Protein AF-Q5I2Q9-F1 (afdb_monomer)

Organism: NCBI:txid168471

InterPro domains:
  IPR006118 R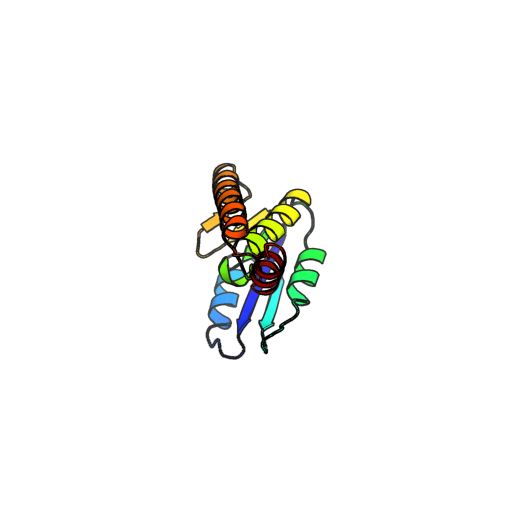ecombinase, conserved site [PS00397] (7-15)
  IPR006118 Recombinase, conserved site [PS00398] (57-69)
  IPR006119 Resolvase, N-terminal catalytic domain [PF00239] (5-121)
  IPR006119 Resolvase, N-terminal catalytic domain [PS51736] (3-136)
  IPR006119 Resolvase, N-terminal catalytic domain [SM00857] (4-122)
  IPR036162 Resolvase-like, N-terminal catalytic domain superfamily [G3DSA:3.40.50.1390] (4-122)
  IPR036162 Resolvase-like, N-terminal catalytic domain superfamily [SSF53041] (4-121)
  IPR050639 Site-specific recombinase resolvase [PTHR30461] (5-121)

Sequence (136 aa):
MNQRIGYARVSTDDQHLDLQRDALQQAGCGVIYEEAASGKNAARPELEQCRKALRAGDTLVVWRLDRLGRSLPDLVQIVAELEQRGVHFESLTEKIETGNAAGKLQFHVFAALAEFERGLIPPPLAIIRCWASRTT

Solvent-accessible surface area (backbone atoms only — not comparable to full-atom values): 7691 Å² total; per-residue (Å²): 133,73,48,36,36,23,48,48,59,41,50,85,82,54,91,56,57,65,61,52,52,52,53,37,48,74,71,55,28,82,45,74,40,72,37,76,40,63,70,99,75,52,78,61,69,45,60,54,49,50,60,67,70,59,48,66,62,18,32,45,34,27,58,45,69,77,58,76,20,95,44,63,51,52,35,42,51,55,51,51,55,32,47,77,52,46,26,33,44,35,28,66,70,80,66,44,38,52,79,43,75,66,29,41,50,55,46,53,52,50,41,54,49,24,54,53,56,62,70,65,57,73,75,59,69,69,58,59,54,57,55,68,70,72,78,121

Foldseek 3Di:
DAAEEEEEEDEPPDPCPVVQVVLSVVVVHPHYFYHYDDDDDRDDPSVVVSVVVDAARYEYEYQDLVRQAVALQRSLVVCVVCVVRNYWYAYNPVRQTPPDPVSVVVSVVSNVVRVVVVVPPPDPVVVVVVVVVPPD

Mean predicted aligned error: 9.56 Å

Nearest PDB structures (foldseek):
  1gdt-assembly1_B  TM=8.358E-01  e=1.399E-11  Escherichia coli
  3uj3-assembly1_X  TM=8.222E-01  e=1.813E-11  Muvirus mu
  2rsl-assembly1_C-2  TM=8.626E-01  e=3.809E-10  Escherichia coli
  1zr4-assembly1_A  TM=7.740E-01  e=1.993E-10  Escherichia coli
  2gm5-assembly1_C  TM=7.858E-01  e=4.766E-09  Escherichia coli

Structure (mmCIF, N/CA/C/O backbone):
data_AF-Q5I2Q9-F1
#
_entry.id   AF-Q5I2Q9-F1
#
loop_
_atom_site.group_PDB
_atom_site.id
_atom_site.type_symbol
_atom_site.label_atom_id
_atom_site.label_alt_id
_atom_site.label_comp_id
_atom_site.label_asym_id
_atom_site.label_entity_id
_atom_site.label_seq_id
_atom_site.pdbx_PDB_ins_code
_atom_site.Cartn_x
_atom_site.Cartn_y
_atom_site.Cartn_z
_atom_site.occupancy
_atom_site.B_iso_or_equiv
_atom_site.auth_seq_id
_atom_site.auth_comp_id
_atom_site.auth_asym_id
_atom_site.auth_atom_id
_atom_site.pdbx_PDB_model_num
ATOM 1 N N . MET A 1 1 ? -18.501 5.068 9.381 1.00 55.53 1 MET A N 1
ATOM 2 C CA . MET A 1 1 ? -17.729 3.925 9.905 1.00 55.53 1 MET A CA 1
ATOM 3 C C . MET A 1 1 ? -16.572 3.728 8.957 1.00 55.53 1 MET A C 1
ATOM 5 O O . MET A 1 1 ? -16.822 3.359 7.820 1.00 55.53 1 MET A O 1
ATOM 9 N N . ASN A 1 2 ? -15.360 4.067 9.383 1.00 78.62 2 ASN A N 1
ATOM 10 C CA . ASN A 1 2 ? -14.158 3.906 8.572 1.00 78.62 2 ASN A CA 1
ATOM 11 C C . ASN A 1 2 ? -13.852 2.410 8.484 1.00 78.62 2 ASN A C 1
ATOM 13 O O . ASN A 1 2 ? -13.862 1.723 9.510 1.00 78.62 2 ASN A O 1
ATOM 17 N N . GLN A 1 3 ? -13.666 1.888 7.278 1.00 87.38 3 GLN A N 1
ATOM 18 C CA . GLN A 1 3 ? -13.355 0.482 7.057 1.00 87.38 3 GLN A CA 1
ATOM 19 C C . GLN A 1 3 ? -11.884 0.319 6.683 1.00 87.38 3 GLN A C 1
ATOM 21 O O . GLN A 1 3 ? -11.319 1.113 5.931 1.00 87.38 3 GLN A O 1
ATOM 26 N N . ARG A 1 4 ? -11.265 -0.734 7.220 1.00 91.69 4 ARG A N 1
ATOM 27 C CA . ARG A 1 4 ? -9.942 -1.195 6.803 1.00 91.69 4 ARG A CA 1
ATOM 28 C C . ARG A 1 4 ? -10.126 -2.306 5.782 1.00 91.69 4 ARG A C 1
ATOM 30 O O . ARG A 1 4 ? -10.753 -3.324 6.086 1.00 91.69 4 ARG A O 1
ATOM 37 N N . ILE A 1 5 ? -9.604 -2.092 4.582 1.00 92.62 5 ILE A N 1
ATOM 38 C CA . ILE A 1 5 ? -9.632 -3.072 3.500 1.00 92.62 5 ILE A CA 1
ATOM 39 C C . ILE A 1 5 ? -8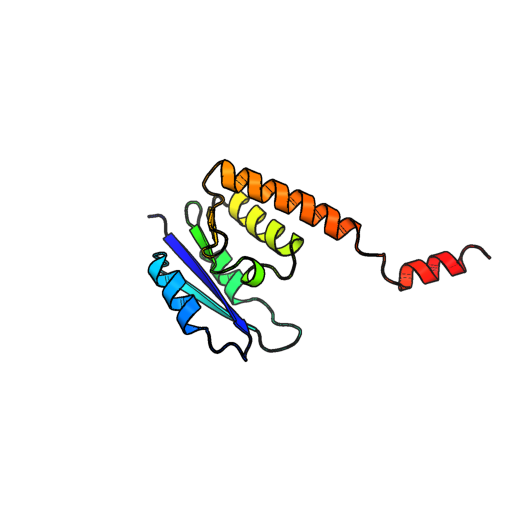.203 -3.538 3.257 1.00 92.62 5 ILE A C 1
ATOM 41 O O . ILE A 1 5 ? -7.317 -2.725 3.012 1.00 92.62 5 ILE A O 1
ATOM 45 N N . GLY A 1 6 ? -7.985 -4.845 3.336 1.00 91.94 6 GLY A N 1
ATOM 46 C CA . GLY A 1 6 ? -6.706 -5.480 3.065 1.00 91.94 6 GLY A CA 1
ATOM 47 C C . GLY A 1 6 ? -6.553 -5.814 1.585 1.00 91.94 6 GLY A C 1
ATOM 48 O O . GLY A 1 6 ? -7.511 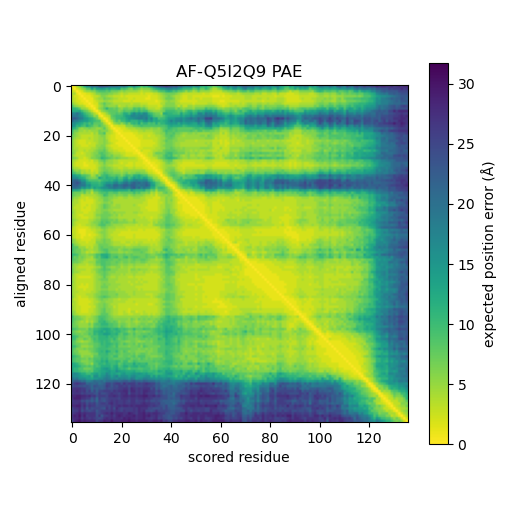-6.236 0.938 1.00 91.94 6 GLY A O 1
ATOM 49 N N . TYR A 1 7 ? -5.342 -5.680 1.056 1.00 90.81 7 TYR A N 1
ATOM 50 C CA . TYR A 1 7 ? -4.976 -6.235 -0.245 1.00 90.81 7 TYR A CA 1
ATOM 51 C C . TYR A 1 7 ? -3.730 -7.112 -0.111 1.00 90.81 7 TYR A C 1
ATOM 53 O O . TYR A 1 7 ? -2.677 -6.662 0.353 1.00 90.81 7 TYR A O 1
ATOM 61 N N . ALA A 1 8 ? -3.861 -8.367 -0.532 1.00 87.00 8 ALA A N 1
ATOM 62 C CA . ALA A 1 8 ? -2.797 -9.357 -0.567 1.00 87.00 8 ALA A CA 1
ATOM 63 C C . ALA A 1 8 ? -2.556 -9.810 -2.007 1.00 87.00 8 ALA A C 1
ATOM 65 O O . ALA A 1 8 ? -3.485 -9.970 -2.797 1.00 87.00 8 ALA A O 1
ATOM 66 N N . ARG A 1 9 ? -1.290 -10.049 -2.352 1.00 82.88 9 ARG A N 1
ATOM 67 C CA . ARG A 1 9 ? -0.910 -10.560 -3.669 1.00 82.88 9 ARG A CA 1
ATOM 68 C C . ARG A 1 9 ? 0.044 -11.725 -3.516 1.00 82.88 9 ARG A C 1
ATOM 70 O O . ARG A 1 9 ? 1.138 -11.566 -2.971 1.00 82.88 9 ARG A O 1
ATOM 77 N N . VAL A 1 10 ? -0.331 -12.856 -4.096 1.00 75.75 10 VAL A N 1
ATOM 78 C CA . VAL A 1 10 ? 0.460 -14.083 -4.079 1.00 75.75 10 VAL A CA 1
ATOM 79 C C . VAL A 1 10 ? 0.910 -14.475 -5.474 1.00 75.75 10 VAL A C 1
ATOM 81 O O . VAL A 1 10 ? 0.194 -14.316 -6.462 1.00 75.75 10 VAL A O 1
ATOM 84 N N . SER A 1 11 ? 2.135 -14.972 -5.555 1.00 63.84 11 SER A N 1
ATOM 85 C CA . SER A 1 11 ? 2.621 -15.700 -6.723 1.00 63.84 11 SER A CA 1
ATOM 86 C C . SER A 1 11 ? 2.135 -17.146 -6.603 1.00 63.84 11 SER A C 1
ATOM 88 O O . SER A 1 11 ? 1.990 -17.637 -5.489 1.00 63.84 11 SER A O 1
ATOM 90 N N . THR A 1 12 ? 1.910 -17.851 -7.713 1.00 60.16 12 THR A N 1
ATOM 91 C CA . THR A 1 12 ? 1.410 -19.248 -7.709 1.00 60.16 12 THR A CA 1
ATOM 92 C C . THR A 1 12 ? 2.279 -20.235 -6.897 1.00 60.16 12 THR A C 1
ATOM 94 O O . THR A 1 12 ? 1.803 -21.304 -6.540 1.00 60.16 12 THR A O 1
ATOM 97 N N . ASP A 1 13 ? 3.517 -19.855 -6.564 1.00 56.53 13 ASP A N 1
ATOM 98 C CA . ASP A 1 13 ? 4.494 -20.623 -5.772 1.00 56.53 13 ASP A CA 1
ATOM 99 C C . ASP A 1 13 ? 4.607 -20.193 -4.291 1.00 56.53 13 ASP A C 1
ATOM 101 O O . ASP A 1 13 ? 5.401 -20.747 -3.534 1.00 56.53 13 ASP A O 1
ATOM 105 N N . ASP A 1 14 ? 3.867 -19.171 -3.851 1.00 56.03 14 ASP A N 1
ATOM 106 C CA . ASP A 1 14 ? 4.071 -18.569 -2.528 1.00 56.03 14 ASP A CA 1
ATOM 107 C C . ASP A 1 14 ? 3.286 -19.345 -1.447 1.00 56.03 14 ASP A C 1
ATOM 109 O O . ASP A 1 14 ? 2.091 -19.133 -1.244 1.00 56.03 14 ASP A O 1
ATOM 113 N N . GLN A 1 15 ? 3.973 -20.240 -0.724 1.00 55.84 15 GLN A N 1
ATOM 114 C CA . GLN A 1 15 ? 3.450 -21.020 0.418 1.00 55.84 15 GLN A CA 1
ATOM 115 C C . GLN A 1 15 ? 3.101 -20.168 1.661 1.00 55.84 15 GLN A C 1
ATOM 117 O O . GLN A 1 15 ? 2.756 -20.705 2.709 1.00 55.84 15 GLN A O 1
ATOM 122 N N . HIS A 1 16 ? 3.193 -18.838 1.578 1.00 64.56 16 HIS A N 1
ATOM 123 C CA . HIS A 1 16 ? 3.030 -17.920 2.711 1.00 64.56 16 HIS A CA 1
ATOM 124 C C . HIS A 1 16 ? 1.731 -17.105 2.674 1.00 64.56 16 HIS A C 1
ATOM 126 O O . HIS A 1 16 ? 1.659 -16.039 3.287 1.00 64.56 16 HIS A O 1
ATOM 132 N N . LEU A 1 17 ? 0.712 -17.575 1.951 1.00 67.56 17 LEU A N 1
ATOM 133 C CA . LEU A 1 17 ? -0.581 -16.894 1.823 1.00 67.56 17 LEU A CA 1
ATOM 134 C C . LEU A 1 17 ? -1.259 -16.710 3.190 1.00 67.56 17 LEU A C 1
ATOM 136 O O . LEU A 1 17 ? -1.720 -15.614 3.509 1.00 67.56 17 LEU A O 1
ATOM 140 N N . ASP A 1 18 ? -1.204 -17.745 4.026 1.00 74.12 18 ASP A N 1
ATOM 141 C CA . ASP A 1 18 ? -1.804 -17.751 5.362 1.00 74.12 18 ASP A CA 1
ATOM 142 C C . ASP A 1 18 ? -1.201 -16.670 6.269 1.00 74.12 18 ASP A C 1
ATOM 144 O O . ASP A 1 18 ? -1.928 -15.936 6.931 1.00 74.12 18 ASP A O 1
ATOM 148 N N . LEU A 1 19 ? 0.119 -16.456 6.200 1.00 79.19 19 LEU A N 1
ATOM 149 C CA . LEU A 1 19 ? 0.788 -15.406 6.974 1.00 79.19 19 LEU A CA 1
ATOM 150 C C . LEU A 1 19 ? 0.377 -13.993 6.527 1.00 79.19 19 LEU A C 1
ATOM 152 O O . LEU A 1 19 ? 0.308 -13.095 7.368 1.00 79.19 19 LEU A O 1
ATOM 156 N N . GLN A 1 20 ? 0.075 -13.780 5.232 1.00 78.69 20 GLN A N 1
ATOM 157 C CA . GLN A 1 20 ? -0.432 -12.473 4.771 1.00 78.69 20 GLN A CA 1
ATOM 158 C C . GLN A 1 20 ? -1.809 -12.218 5.361 1.00 78.69 20 GLN A C 1
ATOM 160 O O . GLN A 1 20 ? -2.092 -11.126 5.856 1.00 78.69 20 GLN A O 1
ATOM 165 N N . ARG A 1 21 ? -2.673 -13.232 5.255 1.00 82.25 21 ARG A N 1
ATOM 166 C CA . ARG A 1 21 ? -4.061 -13.158 5.692 1.00 82.25 21 ARG A CA 1
ATOM 167 C C . ARG A 1 21 ? -4.129 -12.902 7.181 1.00 82.25 21 ARG A C 1
ATOM 169 O O . ARG A 1 21 ? -4.824 -11.975 7.583 1.00 82.25 21 ARG A O 1
ATOM 176 N N . ASP A 1 22 ? -3.361 -13.649 7.964 1.00 85.00 22 ASP A N 1
ATOM 177 C CA . ASP A 1 22 ? -3.310 -13.495 9.412 1.00 85.00 22 ASP A CA 1
ATOM 178 C C . ASP A 1 22 ? -2.834 -12.095 9.801 1.00 85.00 22 ASP A C 1
ATOM 180 O O . ASP A 1 22 ? -3.470 -11.440 10.626 1.00 85.00 22 ASP A O 1
ATOM 184 N N . ALA A 1 23 ? -1.782 -11.574 9.159 1.00 85.88 23 ALA A N 1
ATOM 185 C CA . ALA A 1 23 ? -1.301 -10.218 9.420 1.00 85.88 23 ALA A CA 1
ATOM 186 C C . ALA A 1 23 ? -2.355 -9.145 9.080 1.00 85.88 23 ALA A C 1
ATOM 188 O O . ALA A 1 23 ? -2.564 -8.207 9.851 1.00 85.88 23 ALA A O 1
ATOM 189 N N . LEU A 1 24 ? -3.058 -9.284 7.951 1.00 86.50 24 LEU A N 1
ATOM 190 C CA . LEU A 1 24 ? -4.111 -8.349 7.535 1.00 86.50 24 LEU A CA 1
ATOM 191 C C . LEU A 1 24 ? -5.357 -8.441 8.429 1.00 86.50 24 LEU A C 1
ATOM 193 O O . LEU A 1 24 ? -5.959 -7.415 8.755 1.00 86.50 24 LEU A O 1
ATOM 197 N N . GLN A 1 25 ? -5.726 -9.644 8.870 1.00 86.75 25 GLN A N 1
ATOM 198 C CA . GLN A 1 25 ? -6.808 -9.849 9.833 1.00 86.75 25 GLN A CA 1
ATOM 199 C C . GLN A 1 25 ? -6.456 -9.251 11.198 1.00 86.75 25 GLN A C 1
ATOM 201 O O . GLN A 1 25 ? -7.276 -8.546 11.784 1.00 86.75 25 GLN A O 1
ATOM 206 N N . GLN A 1 26 ? -5.225 -9.450 11.678 1.00 87.56 26 GLN A N 1
ATOM 207 C CA . GLN A 1 26 ? -4.726 -8.843 12.917 1.00 87.56 26 GLN A CA 1
ATOM 208 C C . GLN A 1 26 ? -4.678 -7.313 12.843 1.00 87.56 26 GLN A C 1
ATOM 210 O O . GLN A 1 26 ? -4.924 -6.641 13.843 1.00 87.56 26 GLN A O 1
ATOM 215 N N . ALA A 1 27 ? -4.437 -6.748 11.657 1.00 85.19 27 ALA A N 1
ATOM 216 C CA . ALA A 1 27 ? -4.533 -5.309 11.417 1.00 85.19 27 ALA A CA 1
ATOM 217 C C . ALA A 1 27 ? -5.981 -4.773 11.456 1.00 85.19 27 ALA A C 1
ATOM 219 O O . ALA A 1 27 ? -6.203 -3.561 11.377 1.00 85.19 27 ALA A O 1
ATOM 220 N N . GLY A 1 28 ? -6.981 -5.647 11.595 1.00 87.44 28 GLY A N 1
ATOM 221 C CA . GLY A 1 28 ? -8.393 -5.282 11.668 1.00 87.44 28 GLY A CA 1
ATOM 222 C C . GLY A 1 28 ? -9.036 -5.050 10.302 1.00 87.44 28 GLY A C 1
ATOM 223 O O . GLY A 1 28 ? -10.009 -4.300 10.213 1.00 87.44 28 GLY A O 1
ATOM 224 N N . CYS A 1 29 ? -8.502 -5.653 9.233 1.00 88.56 29 CYS A N 1
ATOM 225 C CA . CYS A 1 29 ? -9.126 -5.589 7.913 1.00 88.56 29 CYS A CA 1
ATOM 226 C C . CYS A 1 29 ? -10.406 -6.430 7.893 1.00 88.56 29 CYS A C 1
ATOM 228 O O . CYS A 1 29 ? -10.354 -7.649 8.044 1.00 88.56 29 CYS A O 1
ATOM 230 N N . GLY A 1 30 ? -11.556 -5.785 7.684 1.00 83.44 30 GLY A N 1
ATOM 231 C CA . GLY A 1 30 ? -12.849 -6.476 7.609 1.00 83.44 30 GLY A CA 1
ATOM 232 C C . GLY A 1 30 ? -13.063 -7.199 6.277 1.00 83.44 30 GLY A C 1
ATOM 233 O O . GLY A 1 30 ? -13.731 -8.227 6.225 1.00 83.44 30 GLY A O 1
ATOM 234 N N . VAL A 1 31 ? -12.468 -6.673 5.204 1.00 88.81 31 VAL A N 1
ATOM 235 C CA . VAL A 1 31 ? -12.492 -7.258 3.858 1.00 88.81 31 VAL A CA 1
ATOM 236 C C . VAL A 1 31 ? -11.058 -7.365 3.364 1.00 88.81 31 VAL A C 1
ATOM 238 O O . VAL A 1 31 ? -10.304 -6.402 3.483 1.00 88.81 31 VAL A O 1
ATOM 241 N N . ILE A 1 32 ? -10.680 -8.518 2.814 1.00 89.69 32 ILE A N 1
ATOM 242 C CA . ILE A 1 32 ? -9.348 -8.763 2.252 1.00 89.69 32 ILE A CA 1
ATOM 243 C C . ILE A 1 32 ? -9.524 -9.217 0.803 1.00 89.69 32 ILE A C 1
ATOM 245 O O . ILE A 1 32 ? -10.213 -10.201 0.550 1.00 89.69 32 ILE A O 1
ATOM 249 N N . TYR A 1 33 ? -8.913 -8.486 -0.127 1.00 89.19 33 TYR A N 1
ATOM 250 C CA . TYR A 1 33 ? -8.847 -8.837 -1.544 1.00 89.19 33 TYR A CA 1
ATOM 251 C C . TYR A 1 33 ? -7.540 -9.567 -1.828 1.00 89.19 33 TYR A C 1
ATOM 253 O O . TYR A 1 33 ? -6.472 -9.108 -1.417 1.00 89.19 33 TYR A O 1
ATOM 261 N N . GLU A 1 34 ? -7.621 -10.687 -2.538 1.00 85.69 34 GLU A N 1
ATOM 262 C CA . GLU A 1 34 ? -6.484 -11.571 -2.780 1.00 85.69 34 GLU A CA 1
ATOM 263 C C . GLU A 1 34 ? -6.259 -11.770 -4.269 1.00 85.69 34 GLU A C 1
ATOM 265 O O . GLU A 1 34 ? -7.096 -12.322 -4.974 1.00 85.69 34 GLU A O 1
ATOM 270 N N . GLU A 1 35 ? -5.096 -11.345 -4.743 1.00 83.12 35 GLU A N 1
ATOM 271 C CA . GLU A 1 35 ? -4.731 -11.432 -6.150 1.00 83.12 35 GLU A CA 1
ATOM 272 C C . GLU A 1 35 ? -3.720 -12.566 -6.369 1.00 83.12 35 GLU A C 1
ATOM 274 O O . GLU A 1 35 ? -2.589 -12.512 -5.869 1.00 83.12 35 GLU A O 1
ATOM 279 N N . ALA A 1 36 ? -4.094 -13.569 -7.166 1.00 77.62 36 ALA A N 1
ATOM 280 C CA . ALA A 1 36 ? -3.194 -14.639 -7.588 1.00 77.62 36 ALA A CA 1
ATOM 281 C C . ALA A 1 36 ? -2.508 -14.283 -8.918 1.00 77.62 36 ALA A C 1
ATOM 283 O O . ALA A 1 36 ? -3.106 -14.322 -9.993 1.00 77.62 36 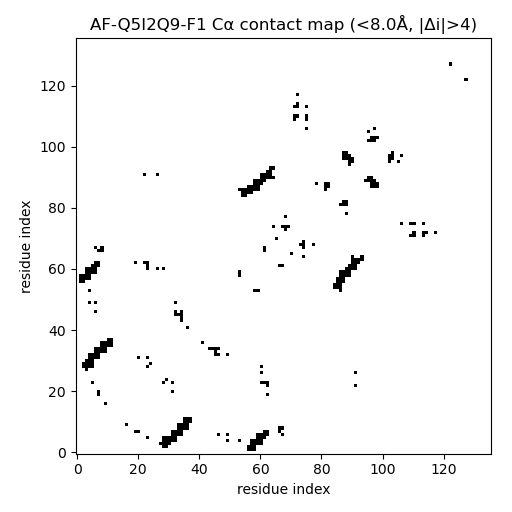ALA A O 1
ATOM 284 N N . ALA A 1 37 ? -1.216 -13.959 -8.869 1.00 69.00 37 ALA A N 1
ATOM 285 C CA . ALA A 1 37 ? -0.418 -13.700 -10.059 1.00 69.00 37 ALA A CA 1
ATOM 286 C C . ALA A 1 37 ? 0.036 -15.024 -10.697 1.00 69.00 37 ALA A C 1
ATOM 288 O O . ALA A 1 37 ? 1.045 -15.599 -10.288 1.00 69.00 37 ALA A O 1
ATOM 289 N N . SER A 1 38 ? -0.690 -15.484 -11.720 1.00 58.47 38 SER A N 1
ATOM 290 C CA . SER A 1 38 ? -0.250 -16.569 -12.603 1.00 58.47 38 SER A CA 1
ATOM 291 C C . SER A 1 38 ? 0.248 -15.995 -13.938 1.00 58.47 38 SER A C 1
ATOM 293 O O . SER A 1 38 ? -0.495 -15.332 -14.661 1.00 58.47 38 SER A O 1
ATOM 295 N N . GLY A 1 39 ? 1.524 -16.222 -14.266 1.00 55.91 39 GLY A N 1
ATOM 296 C CA . GLY A 1 39 ? 2.120 -15.863 -15.562 1.00 55.91 39 GLY A CA 1
ATOM 297 C C . GLY A 1 39 ? 2.692 -14.438 -15.706 1.00 55.91 39 GLY A C 1
ATOM 298 O O . GLY A 1 39 ? 2.563 -13.575 -14.839 1.00 55.91 39 GLY A O 1
ATOM 299 N N . LYS A 1 40 ? 3.365 -14.196 -16.847 1.00 51.88 40 LYS A N 1
ATOM 300 C CA . LYS A 1 40 ? 4.148 -12.973 -17.159 1.00 51.88 40 LYS A CA 1
ATOM 301 C C . LYS A 1 40 ? 3.322 -11.689 -17.346 1.00 51.88 40 LYS A C 1
ATOM 303 O O . LYS A 1 40 ? 3.898 -10.608 -17.334 1.00 51.88 40 LYS A O 1
ATOM 308 N N . ASN A 1 41 ? 2.004 -11.792 -17.503 1.00 56.84 41 ASN A N 1
ATOM 309 C CA . ASN A 1 41 ? 1.091 -10.657 -17.656 1.00 56.84 41 ASN A CA 1
ATOM 310 C C . ASN A 1 41 ? -0.164 -10.889 -16.807 1.00 56.84 41 ASN A C 1
ATOM 312 O O . ASN A 1 41 ? -1.259 -11.097 -17.319 1.00 56.84 41 ASN A O 1
ATOM 316 N N . ALA A 1 42 ? -0.002 -10.884 -15.486 1.00 59.62 42 ALA A N 1
ATOM 317 C CA . ALA A 1 42 ? -1.144 -10.918 -14.585 1.00 59.62 42 ALA A CA 1
ATOM 318 C C . ALA A 1 42 ? -1.834 -9.546 -14.621 1.00 59.62 42 ALA A C 1
ATOM 320 O O . ALA A 1 42 ? -1.274 -8.551 -14.151 1.00 59.62 42 ALA A O 1
ATOM 321 N N . ALA A 1 43 ? -3.017 -9.462 -15.228 1.00 68.00 43 ALA A N 1
ATOM 322 C CA . ALA A 1 43 ? -3.939 -8.356 -14.977 1.00 68.00 43 ALA A CA 1
ATOM 323 C C . ALA A 1 43 ? -4.221 -8.259 -13.461 1.00 68.00 43 ALA A C 1
ATOM 325 O O . ALA A 1 43 ? -4.016 -9.238 -12.748 1.00 68.00 43 ALA A O 1
ATOM 326 N N . ARG A 1 44 ? -4.643 -7.087 -12.967 1.00 77.00 44 ARG A N 1
ATOM 327 C CA . ARG A 1 44 ? -4.952 -6.866 -11.540 1.00 77.00 44 ARG A CA 1
ATOM 328 C C . ARG A 1 44 ? -6.441 -6.571 -11.291 1.00 77.00 44 ARG A C 1
ATOM 330 O O . ARG A 1 44 ? -6.774 -5.459 -10.874 1.00 77.00 44 ARG A O 1
ATOM 337 N N . PRO A 1 45 ? -7.364 -7.478 -11.657 1.00 83.06 45 PRO A N 1
ATOM 338 C CA . PRO A 1 45 ? -8.791 -7.244 -11.463 1.00 83.06 45 PRO A CA 1
ATOM 339 C C . PRO A 1 45 ? -9.162 -7.041 -9.988 1.00 83.06 45 PRO A C 1
ATOM 341 O O . PRO A 1 45 ? -10.014 -6.196 -9.708 1.00 83.06 45 PRO A O 1
ATOM 344 N N . GLU A 1 46 ? -8.510 -7.740 -9.055 1.00 86.50 46 GLU A N 1
ATOM 345 C CA . GLU A 1 46 ? -8.837 -7.660 -7.626 1.00 86.50 46 GLU A CA 1
ATOM 346 C C . GLU A 1 46 ? -8.379 -6.334 -7.018 1.00 86.50 46 GLU A C 1
ATOM 348 O O . GLU A 1 46 ? -9.118 -5.717 -6.249 1.00 86.50 46 GLU A O 1
ATOM 353 N N . LEU A 1 47 ? -7.209 -5.818 -7.421 1.00 86.25 47 LEU A N 1
ATOM 354 C CA . LEU A 1 47 ? -6.789 -4.474 -7.007 1.00 86.25 47 LEU A CA 1
ATOM 355 C C . LEU A 1 47 ? -7.780 -3.404 -7.484 1.00 86.25 47 LEU A C 1
ATOM 357 O O . LEU A 1 47 ? -8.118 -2.493 -6.731 1.00 86.25 47 LEU A O 1
ATOM 361 N N . GLU A 1 48 ? -8.274 -3.509 -8.718 1.00 87.19 48 GLU A N 1
ATOM 362 C CA . GLU A 1 48 ? -9.260 -2.564 -9.252 1.00 87.19 48 GLU A CA 1
ATOM 363 C C . GLU A 1 48 ? -10.602 -2.648 -8.515 1.00 87.19 48 GLU A C 1
ATOM 365 O O . GLU A 1 48 ? -11.230 -1.622 -8.244 1.00 87.19 48 GLU A O 1
ATOM 370 N N . GLN A 1 49 ? -11.046 -3.852 -8.152 1.00 87.62 49 GLN A N 1
ATOM 371 C CA . GLN A 1 49 ? -12.249 -4.040 -7.339 1.00 87.62 49 GLN A CA 1
ATOM 372 C C . GLN A 1 49 ? -12.06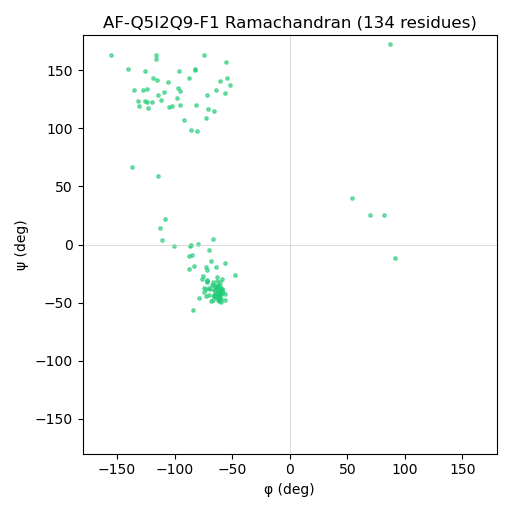7 -3.480 -5.925 1.00 87.62 49 GLN A C 1
ATOM 374 O O . GLN A 1 49 ? -12.926 -2.730 -5.459 1.00 87.62 49 GLN A O 1
ATOM 379 N N . CYS A 1 50 ? -10.923 -3.742 -5.291 1.00 89.44 50 CYS A N 1
ATOM 380 C CA . CYS A 1 50 ? -10.549 -3.164 -4.004 1.00 89.44 50 CYS A CA 1
ATOM 381 C C . CYS A 1 50 ? -10.586 -1.629 -4.063 1.00 89.44 50 CYS A C 1
ATOM 383 O O . CYS A 1 50 ? -11.257 -0.975 -3.261 1.00 89.44 50 CYS A O 1
ATOM 385 N N . ARG A 1 51 ? -9.975 -1.041 -5.100 1.00 87.56 51 ARG A N 1
ATOM 386 C CA . ARG A 1 51 ? -10.013 0.404 -5.351 1.00 87.56 51 ARG A CA 1
ATOM 387 C C . ARG A 1 51 ? -11.437 0.920 -5.521 1.00 87.56 51 ARG A C 1
ATOM 389 O O . ARG A 1 51 ? -11.719 2.011 -5.036 1.00 87.56 51 ARG A O 1
ATOM 396 N N . LYS A 1 52 ? -12.341 0.191 -6.175 1.00 88.25 52 LYS A N 1
ATOM 397 C CA . LYS A 1 52 ? -13.753 0.597 -6.319 1.00 88.25 52 LYS A CA 1
ATOM 398 C C . LYS A 1 52 ? -14.548 0.486 -5.019 1.00 88.25 52 LYS A C 1
ATOM 400 O O . LYS A 1 52 ? -15.463 1.278 -4.816 1.00 88.25 52 LYS A O 1
ATOM 405 N N . ALA A 1 53 ? -14.209 -0.468 -4.157 1.00 88.94 53 ALA A N 1
ATOM 406 C CA . ALA A 1 53 ? -14.877 -0.662 -2.875 1.00 88.94 53 ALA A CA 1
ATOM 407 C C . ALA A 1 53 ? -14.532 0.436 -1.853 1.00 88.94 53 ALA A C 1
ATOM 409 O O . ALA A 1 53 ? -15.391 0.804 -1.053 1.00 88.94 53 ALA A O 1
ATOM 410 N N . LEU A 1 54 ? -13.307 0.976 -1.907 1.00 89.81 54 LEU A N 1
ATOM 411 C CA . LEU A 1 54 ? -12.826 2.030 -1.007 1.00 89.81 54 LEU A CA 1
ATOM 412 C C . LEU A 1 54 ? -13.610 3.343 -1.158 1.00 89.81 54 LEU A C 1
ATOM 414 O O . LEU A 1 54 ? -13.794 3.863 -2.266 1.00 89.81 54 LEU A O 1
ATOM 418 N N . ARG A 1 55 ? -14.005 3.929 -0.027 1.00 89.81 55 ARG A N 1
ATOM 419 C CA . ARG A 1 55 ? -14.649 5.244 0.072 1.00 89.81 55 ARG A CA 1
ATOM 420 C C . ARG A 1 55 ? -13.760 6.218 0.844 1.00 89.81 55 ARG A C 1
ATOM 422 O O . ARG A 1 55 ? -12.837 5.818 1.545 1.00 89.81 55 ARG A O 1
ATOM 429 N N . ALA A 1 56 ? -14.043 7.514 0.721 1.00 88.50 56 ALA A N 1
ATOM 430 C CA . ALA A 1 56 ? -13.321 8.539 1.471 1.00 88.50 56 ALA A CA 1
ATOM 431 C C . ALA A 1 56 ? -13.395 8.264 2.987 1.00 88.50 56 ALA A C 1
ATOM 433 O O . ALA A 1 56 ? -14.479 8.035 3.527 1.00 88.50 56 ALA A O 1
ATOM 434 N N . GLY A 1 57 ? -12.242 8.293 3.656 1.00 87.81 57 GLY A N 1
ATOM 435 C CA . GLY A 1 57 ? -12.071 7.958 5.070 1.00 87.81 57 GLY A CA 1
ATOM 436 C C . GLY A 1 57 ? -11.729 6.491 5.353 1.00 87.81 57 GLY A C 1
ATOM 437 O O . GLY A 1 57 ? -11.348 6.183 6.483 1.00 87.81 57 GLY A O 1
ATOM 438 N N . ASP A 1 58 ? -11.831 5.594 4.371 1.00 91.81 58 ASP A N 1
ATOM 439 C CA . ASP A 1 58 ? -11.370 4.210 4.520 1.00 91.81 58 ASP A CA 1
ATOM 440 C C . ASP A 1 58 ? -9.838 4.126 4.470 1.00 91.81 58 ASP A C 1
ATOM 442 O O . ASP A 1 58 ? -9.164 5.047 4.000 1.00 91.81 58 ASP A O 1
ATOM 446 N N . THR A 1 59 ? -9.291 3.002 4.935 1.00 91.25 59 THR A N 1
ATOM 447 C CA . THR A 1 59 ? -7.852 2.723 4.894 1.00 91.25 59 THR A CA 1
ATOM 448 C C . THR A 1 59 ? -7.584 1.469 4.073 1.00 91.25 59 THR A C 1
ATOM 450 O O . THR A 1 59 ? -8.081 0.389 4.399 1.00 91.25 59 THR A O 1
ATOM 453 N N . LEU A 1 60 ? -6.767 1.600 3.030 1.00 92.31 60 LEU A N 1
ATOM 454 C CA . LEU A 1 60 ? -6.168 0.471 2.331 1.00 92.31 60 LEU A CA 1
ATOM 455 C C . LEU A 1 60 ? -4.936 -0.002 3.103 1.00 92.31 60 LEU A C 1
ATOM 457 O O . LEU A 1 60 ? -3.974 0.750 3.259 1.00 92.31 60 LEU A O 1
ATOM 461 N N . VAL A 1 61 ? -4.961 -1.256 3.534 1.00 92.06 61 VAL A N 1
ATOM 462 C CA . VAL A 1 61 ? -3.866 -1.906 4.249 1.00 92.06 61 VAL A CA 1
ATOM 463 C C . VAL A 1 61 ? -3.217 -2.936 3.335 1.00 92.06 61 VAL A C 1
ATOM 465 O O . VAL A 1 61 ? -3.891 -3.771 2.728 1.00 92.06 61 VAL A O 1
ATOM 468 N N . VAL A 1 62 ? -1.893 -2.902 3.242 1.00 90.31 62 VAL A N 1
ATOM 469 C CA . VAL A 1 62 ? -1.108 -3.902 2.510 1.00 90.31 62 VAL A CA 1
ATOM 470 C C . VAL A 1 62 ? -0.050 -4.500 3.419 1.00 90.31 62 VAL A C 1
ATOM 472 O O . VAL A 1 62 ? 0.474 -3.832 4.309 1.00 90.31 62 VAL A O 1
ATOM 475 N N . TRP A 1 63 ? 0.314 -5.762 3.192 1.00 86.56 63 TRP A N 1
ATOM 476 C CA . TRP A 1 63 ? 1.384 -6.359 3.990 1.00 86.56 63 TRP A CA 1
ATOM 477 C C . TRP A 1 63 ? 2.742 -5.714 3.675 1.00 86.56 63 TRP A C 1
ATOM 479 O O . TRP A 1 63 ? 3.468 -5.305 4.583 1.00 86.56 63 TRP A O 1
ATOM 489 N N . ARG A 1 64 ? 3.077 -5.589 2.388 1.00 83.31 64 ARG A N 1
ATOM 490 C CA . ARG A 1 64 ? 4.340 -5.011 1.915 1.00 83.31 64 ARG A CA 1
ATOM 491 C C . ARG A 1 64 ? 4.134 -4.144 0.685 1.00 83.31 64 ARG A C 1
ATOM 493 O O . ARG A 1 64 ? 3.258 -4.427 -0.137 1.00 83.31 64 ARG A O 1
ATOM 500 N N . LEU A 1 65 ? 4.989 -3.137 0.519 1.00 82.12 65 LEU A N 1
ATOM 501 C CA . LEU A 1 65 ? 4.932 -2.220 -0.625 1.00 82.12 65 LEU A CA 1
ATOM 502 C C . LEU A 1 65 ? 5.173 -2.925 -1.971 1.00 82.12 65 LEU A C 1
ATOM 504 O O . LEU A 1 65 ? 4.503 -2.610 -2.958 1.00 82.12 65 LEU A O 1
ATOM 508 N N . ASP A 1 66 ? 6.061 -3.926 -2.008 1.00 76.44 66 ASP A N 1
ATOM 509 C CA . ASP A 1 66 ? 6.387 -4.702 -3.219 1.00 76.44 66 ASP A CA 1
ATOM 510 C C . ASP A 1 66 ? 5.205 -5.518 -3.765 1.00 76.44 66 ASP A C 1
ATOM 512 O O . ASP A 1 66 ? 5.180 -5.920 -4.930 1.00 76.44 66 ASP A O 1
ATOM 516 N N . ARG A 1 67 ? 4.194 -5.762 -2.927 1.00 76.75 67 ARG A N 1
ATOM 517 C CA . ARG A 1 67 ? 2.992 -6.502 -3.313 1.00 76.75 67 ARG A CA 1
ATOM 518 C C . ARG A 1 67 ? 1.924 -5.598 -3.924 1.00 76.75 67 ARG A C 1
ATOM 520 O O . ARG A 1 67 ? 1.114 -6.090 -4.715 1.00 76.75 67 ARG A O 1
ATOM 527 N N . LEU A 1 68 ? 1.980 -4.291 -3.651 1.00 79.94 68 LEU A N 1
ATOM 528 C CA . LEU A 1 68 ? 1.089 -3.288 -4.231 1.00 79.94 68 LEU A CA 1
ATOM 529 C C . LEU A 1 68 ? 1.584 -2.811 -5.607 1.00 79.94 68 LEU A C 1
ATOM 531 O O . LEU A 1 68 ? 0.867 -2.945 -6.598 1.00 79.94 68 LEU A O 1
ATOM 535 N N . GLY A 1 69 ? 2.820 -2.313 -5.697 1.00 76.69 69 GLY A N 1
ATOM 536 C CA . GLY A 1 69 ? 3.394 -1.761 -6.933 1.00 76.69 69 GLY A CA 1
ATOM 537 C C . GLY A 1 69 ? 4.256 -2.761 -7.712 1.00 76.69 69 GLY A C 1
ATOM 538 O O . GLY A 1 69 ? 4.869 -3.642 -7.123 1.00 76.69 69 GLY A O 1
ATOM 539 N N . ARG A 1 70 ? 4.322 -2.659 -9.049 1.00 75.06 70 ARG A N 1
ATOM 540 C CA . ARG A 1 70 ? 5.344 -3.381 -9.858 1.00 75.06 70 ARG A CA 1
ATOM 541 C C . ARG A 1 70 ? 6.679 -2.643 -9.917 1.00 75.06 70 ARG A C 1
ATOM 543 O O . ARG A 1 70 ? 7.690 -3.225 -10.295 1.00 75.06 70 ARG A O 1
ATOM 550 N N . SER A 1 71 ? 6.649 -1.358 -9.599 1.00 78.56 71 SER A N 1
ATOM 551 C CA . SER A 1 71 ? 7.779 -0.443 -9.570 1.00 78.56 71 SER A CA 1
ATOM 552 C C . SER A 1 71 ? 7.456 0.693 -8.599 1.00 78.56 71 SER A C 1
ATOM 554 O O . SER A 1 71 ? 6.290 0.897 -8.241 1.00 78.56 71 SER A O 1
ATOM 556 N N . LEU A 1 72 ? 8.473 1.442 -8.175 1.00 79.00 72 LEU A N 1
ATOM 557 C CA . LEU A 1 72 ? 8.273 2.597 -7.303 1.00 79.00 72 LEU A CA 1
ATOM 558 C C . LEU A 1 72 ? 7.330 3.653 -7.931 1.00 79.00 72 LEU A C 1
ATOM 560 O O . LEU A 1 72 ? 6.435 4.122 -7.230 1.00 79.00 72 LEU A O 1
ATOM 564 N N . PRO A 1 73 ? 7.408 3.966 -9.245 1.00 81.19 73 PRO A N 1
ATOM 565 C CA . PRO A 1 73 ? 6.434 4.844 -9.901 1.00 81.19 73 PRO A CA 1
ATOM 566 C C . PRO A 1 73 ? 4.990 4.334 -9.871 1.00 81.19 73 PRO A C 1
ATOM 568 O O . PRO A 1 73 ? 4.079 5.124 -9.642 1.00 81.19 73 PRO A O 1
ATOM 571 N N . ASP A 1 74 ? 4.781 3.030 -10.087 1.00 83.19 74 ASP A N 1
ATOM 572 C CA . ASP A 1 74 ? 3.452 2.396 -10.030 1.00 83.19 74 ASP A CA 1
ATOM 573 C C . ASP A 1 74 ? 2.857 2.529 -8.621 1.00 83.19 74 ASP A C 1
ATOM 575 O O . ASP A 1 74 ? 1.707 2.926 -8.456 1.00 83.19 74 ASP A O 1
ATOM 579 N N . LEU A 1 75 ? 3.677 2.284 -7.592 1.00 83.88 75 LEU A N 1
ATOM 580 C CA . LEU A 1 75 ? 3.287 2.447 -6.193 1.00 83.88 75 LEU A CA 1
ATOM 581 C C . LEU A 1 75 ? 2.870 3.891 -5.881 1.00 83.88 75 LEU A C 1
ATOM 583 O O . LEU A 1 75 ? 1.810 4.120 -5.299 1.00 83.88 75 LEU A O 1
ATOM 587 N N . VAL A 1 76 ? 3.700 4.860 -6.272 1.00 84.19 76 VAL A N 1
ATOM 588 C CA . VAL A 1 76 ? 3.451 6.287 -6.030 1.00 84.19 76 VAL A CA 1
ATOM 589 C C . VAL A 1 76 ? 2.168 6.735 -6.721 1.00 84.19 76 VAL A C 1
ATOM 591 O O . VAL A 1 76 ? 1.366 7.445 -6.123 1.00 84.19 76 VAL A O 1
ATOM 594 N N . GLN A 1 77 ? 1.925 6.285 -7.949 1.00 86.06 77 GLN A N 1
ATOM 595 C CA . GLN A 1 77 ? 0.693 6.621 -8.649 1.00 86.06 77 GLN A CA 1
ATOM 596 C C . GLN A 1 77 ? -0.547 6.087 -7.915 1.00 86.06 77 GLN A C 1
ATOM 598 O O . GLN A 1 77 ? -1.483 6.847 -7.674 1.00 86.06 77 GLN A O 1
ATOM 603 N N . ILE A 1 78 ? -0.537 4.815 -7.500 1.00 88.38 78 ILE A N 1
ATOM 604 C CA . ILE A 1 78 ? -1.668 4.198 -6.789 1.00 88.38 78 ILE A CA 1
ATOM 605 C C . ILE A 1 78 ? -1.968 4.948 -5.486 1.00 88.38 78 ILE A C 1
ATOM 607 O O . ILE A 1 78 ? -3.122 5.267 -5.204 1.00 88.38 78 ILE A O 1
ATOM 611 N N . VAL A 1 79 ? -0.944 5.246 -4.686 1.00 86.69 79 VAL A N 1
ATOM 612 C CA . VAL A 1 79 ? -1.126 5.924 -3.395 1.00 86.69 79 VAL A CA 1
ATOM 613 C C . VAL A 1 79 ? -1.571 7.378 -3.579 1.00 86.69 79 VAL A C 1
ATOM 615 O O . VAL A 1 79 ? -2.447 7.833 -2.847 1.00 86.69 79 VAL A O 1
ATOM 618 N N . ALA A 1 80 ? -1.055 8.089 -4.585 1.00 86.56 80 ALA A N 1
ATOM 619 C CA . ALA A 1 80 ? -1.504 9.445 -4.899 1.00 86.56 80 ALA A CA 1
ATOM 620 C C . ALA A 1 80 ? -2.992 9.479 -5.293 1.00 86.56 80 ALA A C 1
ATOM 622 O O . ALA A 1 80 ? -3.737 10.356 -4.858 1.00 86.56 80 ALA A O 1
ATOM 623 N N . GLU A 1 81 ? -3.457 8.500 -6.071 1.00 89.12 81 GLU A N 1
ATOM 624 C CA . GLU A 1 81 ? -4.872 8.368 -6.435 1.00 89.12 81 GLU A CA 1
ATOM 625 C C . GLU A 1 81 ? -5.759 8.048 -5.219 1.00 89.12 81 GLU A C 1
ATOM 627 O O . GLU A 1 81 ? -6.894 8.522 -5.137 1.00 89.12 81 GLU A O 1
ATOM 632 N N . LEU A 1 82 ? -5.259 7.265 -4.257 1.00 88.75 82 LEU A N 1
ATOM 633 C CA . LEU A 1 82 ? -5.955 7.011 -2.991 1.00 88.75 82 LEU A CA 1
ATOM 634 C C . LEU A 1 82 ? -6.061 8.288 -2.153 1.00 88.75 82 LEU A C 1
ATOM 636 O O . LEU A 1 82 ? -7.150 8.611 -1.675 1.00 88.75 82 LEU A O 1
ATOM 640 N N . GLU A 1 83 ? -4.976 9.057 -2.048 1.00 86.88 83 GLU A N 1
ATOM 641 C CA . GLU A 1 83 ? -4.964 10.323 -1.313 1.00 86.88 83 GLU A CA 1
ATOM 642 C C . GLU A 1 83 ? -5.931 11.345 -1.928 1.00 86.88 83 GLU A C 1
ATOM 644 O O . GLU A 1 83 ? -6.709 11.966 -1.203 1.00 86.88 83 GLU A O 1
ATOM 649 N N . GLN A 1 84 ? -5.966 11.467 -3.261 1.00 87.88 84 GLN A N 1
ATOM 650 C CA . GLN A 1 84 ? -6.925 12.332 -3.963 1.00 87.88 84 GLN A CA 1
ATOM 651 C C . GLN A 1 84 ? -8.384 11.960 -3.676 1.00 87.88 84 GLN A C 1
ATOM 653 O O . GLN A 1 84 ? -9.264 12.821 -3.675 1.00 87.88 84 GLN A O 1
ATOM 658 N N . ARG A 1 85 ? -8.651 10.679 -3.411 1.00 89.06 85 ARG A N 1
ATOM 659 C CA . ARG A 1 85 ? -9.977 10.172 -3.037 1.00 89.06 85 ARG A CA 1
ATOM 660 C C . ARG A 1 85 ? -10.263 10.281 -1.537 1.00 89.06 85 ARG A C 1
ATOM 662 O O . ARG A 1 85 ? -11.343 9.883 -1.106 1.00 89.06 85 ARG A O 1
ATOM 669 N N . GLY A 1 86 ? -9.324 10.802 -0.747 1.00 88.25 86 GLY A N 1
ATOM 670 C CA . GLY A 1 86 ? -9.427 10.883 0.708 1.00 88.25 86 GLY A CA 1
ATOM 671 C C . GLY A 1 86 ? -9.345 9.520 1.395 1.00 88.25 86 GLY A C 1
ATOM 672 O O . GLY A 1 86 ? -9.921 9.350 2.465 1.00 88.25 86 GLY A O 1
ATOM 673 N N . VAL A 1 87 ? -8.696 8.540 0.765 1.00 91.44 87 VAL A N 1
ATOM 674 C CA . VAL A 1 87 ? -8.469 7.197 1.308 1.00 91.44 87 VAL A CA 1
ATOM 675 C C . VAL A 1 87 ? -7.075 7.154 1.926 1.00 91.44 87 VAL A C 1
ATOM 677 O O . VAL A 1 87 ? -6.106 7.624 1.331 1.00 91.44 87 VAL A O 1
ATOM 680 N N . HIS A 1 88 ? -6.963 6.584 3.119 1.00 90.56 88 HIS A N 1
ATOM 681 C CA . HIS A 1 88 ? -5.683 6.388 3.783 1.00 90.56 88 HIS A CA 1
ATOM 682 C C . HIS A 1 88 ? -4.994 5.124 3.274 1.00 90.56 88 HIS A C 1
ATOM 684 O O . HIS A 1 88 ? -5.637 4.150 2.892 1.00 90.56 88 HIS A O 1
ATOM 690 N N . PHE A 1 89 ? -3.670 5.128 3.293 1.00 90.94 89 PHE A N 1
ATOM 691 C CA . PHE A 1 89 ? -2.847 3.984 2.923 1.00 90.94 89 PHE A CA 1
ATOM 692 C C . PHE A 1 89 ? -1.895 3.622 4.062 1.00 90.94 89 PHE A C 1
ATOM 694 O O . PHE A 1 89 ? -1.245 4.514 4.615 1.00 90.94 89 PHE A O 1
ATOM 701 N N . GLU A 1 90 ? -1.812 2.329 4.372 1.00 90.12 90 GLU A N 1
ATOM 702 C CA . GLU A 1 90 ? -0.998 1.751 5.441 1.00 90.12 90 GLU A CA 1
ATOM 703 C C . GLU A 1 90 ? -0.265 0.496 4.945 1.00 90.12 90 GLU A C 1
ATOM 705 O O . GLU A 1 90 ? -0.868 -0.388 4.329 1.00 90.12 90 GLU A O 1
ATOM 710 N N . SER A 1 91 ? 1.035 0.396 5.236 1.00 89.50 91 SER A N 1
ATOM 711 C CA . SER A 1 91 ? 1.818 -0.822 5.022 1.00 89.50 91 SER A CA 1
ATOM 712 C C . SER A 1 91 ? 2.294 -1.422 6.346 1.00 89.50 91 SER A C 1
ATOM 714 O O . SER A 1 91 ? 2.885 -0.740 7.184 1.00 89.50 91 SER A O 1
ATOM 716 N N . LEU A 1 92 ? 2.042 -2.719 6.543 1.00 88.06 92 LEU A N 1
ATOM 717 C CA . LEU A 1 92 ? 2.297 -3.385 7.827 1.00 88.06 92 LEU A CA 1
ATOM 718 C C . LEU A 1 92 ? 3.785 -3.644 8.087 1.00 88.06 92 LEU A C 1
ATOM 720 O O . LEU A 1 92 ? 4.243 -3.533 9.223 1.00 88.06 92 LEU A O 1
ATOM 724 N N . THR A 1 93 ? 4.551 -3.994 7.052 1.00 85.12 93 THR A N 1
ATOM 725 C CA . THR A 1 93 ? 5.969 -4.360 7.214 1.00 85.12 93 THR A CA 1
ATOM 726 C C . THR A 1 93 ? 6.854 -3.135 7.370 1.00 85.12 93 THR A C 1
ATOM 728 O O . THR A 1 93 ? 7.701 -3.086 8.258 1.00 85.12 93 THR A O 1
ATOM 731 N N . GLU A 1 94 ? 6.655 -2.128 6.522 1.00 80.25 94 GLU A N 1
ATOM 732 C CA . GLU A 1 94 ? 7.454 -0.903 6.537 1.00 80.25 94 GLU A CA 1
ATOM 733 C C . GLU A 1 94 ? 6.922 0.126 7.548 1.00 80.25 94 GLU A C 1
ATOM 735 O O . GLU A 1 94 ? 7.605 1.110 7.823 1.00 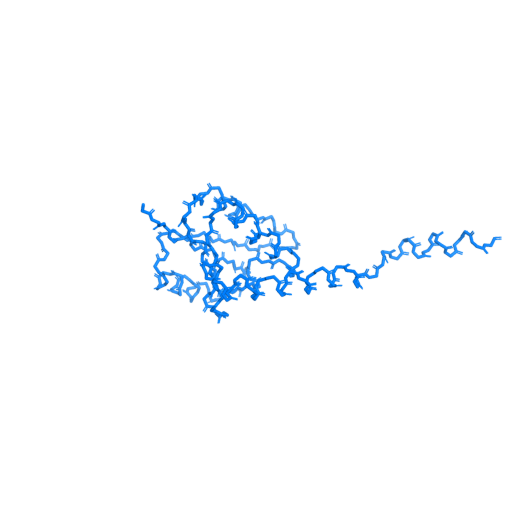80.25 94 GLU A O 1
ATOM 740 N N . LYS A 1 95 ? 5.736 -0.120 8.131 1.00 81.69 95 LYS A N 1
ATOM 741 C CA . LYS A 1 95 ? 5.044 0.763 9.0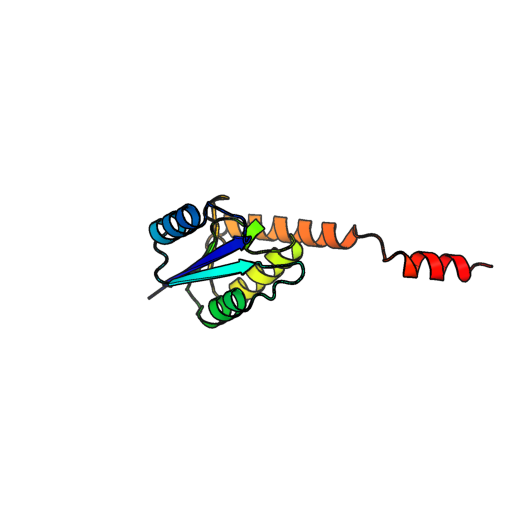86 1.00 81.69 95 LYS A CA 1
ATOM 742 C C . LYS A 1 95 ? 4.857 2.181 8.543 1.00 81.69 95 LYS A C 1
ATOM 744 O O . LYS A 1 95 ? 5.042 3.166 9.258 1.00 81.69 95 LYS A O 1
ATOM 749 N N . ILE A 1 96 ? 4.522 2.275 7.258 1.00 82.31 96 ILE A N 1
ATOM 750 C CA . ILE A 1 96 ? 4.285 3.547 6.578 1.00 82.31 96 ILE A CA 1
ATOM 751 C C . ILE A 1 96 ? 2.783 3.801 6.547 1.00 82.31 96 ILE A C 1
ATOM 753 O O . ILE A 1 96 ? 2.022 2.978 6.046 1.00 82.31 96 ILE A O 1
ATOM 757 N N . GLU A 1 97 ? 2.369 4.969 7.033 1.00 83.88 97 GLU A N 1
ATOM 758 C CA . GLU A 1 97 ? 0.970 5.399 7.066 1.00 83.88 97 GLU A CA 1
ATOM 759 C C . GLU A 1 97 ? 0.819 6.812 6.504 1.00 83.88 97 GLU A C 1
ATOM 761 O O . GLU A 1 97 ? 1.324 7.781 7.064 1.00 83.88 97 GLU A O 1
ATOM 766 N N . THR A 1 98 ? 0.045 6.972 5.436 1.00 82.31 98 THR A N 1
ATOM 767 C CA . THR A 1 98 ? -0.206 8.288 4.804 1.00 82.31 98 THR A CA 1
ATOM 768 C C . THR A 1 98 ? -1.256 9.135 5.535 1.00 82.31 98 THR A C 1
ATOM 770 O O . THR A 1 98 ? -1.557 10.258 5.127 1.00 82.31 98 THR A O 1
ATOM 773 N N . GLY A 1 99 ? -1.813 8.629 6.640 1.00 77.19 99 GLY A N 1
ATOM 774 C CA . GLY A 1 99 ? -2.756 9.363 7.488 1.00 77.19 99 GLY A CA 1
ATOM 775 C C . GLY A 1 99 ? -2.115 10.477 8.322 1.00 77.19 99 GLY A C 1
ATOM 776 O O . GLY A 1 99 ? -2.815 11.392 8.750 1.00 77.19 99 GLY A O 1
ATOM 777 N N . ASN A 1 100 ? -0.794 10.440 8.532 1.00 81.44 100 ASN A N 1
ATOM 778 C CA . ASN A 1 100 ? -0.070 11.416 9.347 1.00 81.44 100 ASN A CA 1
ATOM 779 C C . ASN A 1 100 ? 0.951 12.226 8.517 1.00 81.44 100 ASN A C 1
ATOM 781 O O . ASN A 1 100 ? 1.371 11.821 7.433 1.00 81.44 100 ASN A O 1
ATOM 785 N N . ALA A 1 101 ? 1.358 13.397 9.022 1.00 82.00 101 ALA A N 1
ATOM 786 C CA . ALA A 1 101 ? 2.268 14.298 8.306 1.00 82.00 101 ALA A CA 1
ATOM 787 C C . ALA A 1 101 ? 3.643 13.667 8.005 1.00 82.00 101 ALA A C 1
ATOM 789 O O . ALA A 1 101 ? 4.242 13.961 6.971 1.00 82.00 101 ALA A O 1
ATOM 790 N N . ALA A 1 102 ? 4.128 12.779 8.878 1.00 81.94 102 ALA A N 1
ATOM 791 C CA . ALA A 1 102 ? 5.410 12.105 8.703 1.00 81.94 102 ALA A CA 1
ATOM 792 C C . ALA A 1 102 ? 5.372 11.084 7.555 1.00 81.94 102 ALA A C 1
ATOM 794 O O . ALA A 1 102 ? 6.279 11.057 6.725 1.00 81.94 102 ALA A O 1
ATOM 795 N N . GLY A 1 103 ? 4.309 10.289 7.451 1.00 81.50 103 GLY A N 1
ATOM 796 C CA . GLY A 1 103 ? 4.146 9.327 6.368 1.00 81.50 103 GLY A CA 1
ATOM 797 C C . GLY A 1 103 ? 3.834 9.993 5.033 1.00 81.50 103 GLY A C 1
ATOM 798 O O . GLY A 1 103 ? 4.315 9.524 4.005 1.00 81.50 103 GLY A O 1
ATOM 799 N N . LYS A 1 104 ? 3.153 11.149 5.027 1.00 81.75 104 LYS A N 1
ATOM 800 C CA . LYS A 1 104 ? 3.055 11.994 3.822 1.00 81.75 104 LYS A CA 1
ATOM 801 C C . LYS A 1 104 ? 4.425 12.481 3.352 1.00 81.75 104 LYS A C 1
ATOM 803 O O . LYS A 1 104 ? 4.726 12.405 2.165 1.00 81.75 104 LYS A O 1
ATOM 808 N N . LEU A 1 105 ? 5.285 12.932 4.269 1.00 84.25 105 LEU A N 1
ATOM 809 C CA . LEU A 1 105 ? 6.651 13.337 3.927 1.00 84.25 105 LEU A CA 1
ATOM 810 C C . LEU A 1 105 ? 7.458 12.166 3.348 1.00 84.25 105 LEU A C 1
ATOM 812 O O . LEU A 1 105 ? 8.063 12.312 2.289 1.00 84.25 105 LEU A O 1
ATOM 816 N N . GLN A 1 106 ? 7.443 11.004 4.010 1.00 82.06 106 GLN A N 1
ATOM 817 C CA . GLN A 1 106 ? 8.113 9.796 3.514 1.00 82.06 106 GLN A CA 1
ATOM 818 C C . GLN A 1 106 ? 7.616 9.418 2.117 1.00 82.06 106 GLN A C 1
ATOM 820 O O . GLN A 1 106 ? 8.414 9.120 1.230 1.00 82.06 106 GLN A O 1
ATOM 825 N N . PHE A 1 107 ? 6.306 9.498 1.900 1.00 79.56 107 PHE A N 1
ATOM 826 C CA . PHE A 1 107 ? 5.705 9.240 0.604 1.00 79.56 107 PHE A CA 1
ATOM 827 C C . PHE A 1 107 ? 6.180 10.220 -0.478 1.00 79.56 107 PHE A C 1
ATOM 829 O O . PHE A 1 107 ? 6.567 9.785 -1.559 1.00 79.56 107 PHE A O 1
ATOM 836 N N . HIS A 1 108 ? 6.235 11.524 -0.194 1.00 83.00 108 HIS A N 1
ATOM 837 C CA . HIS A 1 108 ? 6.761 12.509 -1.146 1.00 83.00 108 HIS A CA 1
ATOM 838 C C . HIS A 1 108 ? 8.239 12.280 -1.485 1.00 83.00 108 HIS A C 1
ATOM 840 O O . HIS A 1 108 ? 8.638 12.467 -2.634 1.00 83.00 108 HIS A O 1
ATOM 846 N N . VAL A 1 109 ? 9.045 11.825 -0.523 1.00 85.50 109 VAL A N 1
ATOM 847 C CA . VAL A 1 109 ? 10.439 11.432 -0.781 1.00 85.50 109 VAL A CA 1
ATOM 848 C C . VAL A 1 109 ? 10.496 10.229 -1.728 1.00 85.50 109 VAL A C 1
ATOM 850 O O . VAL A 1 109 ? 11.252 10.256 -2.700 1.00 85.50 109 VAL A O 1
ATOM 853 N N . PHE A 1 110 ? 9.662 9.205 -1.511 1.00 81.31 110 PHE A N 1
ATOM 854 C CA . PHE A 1 110 ? 9.556 8.076 -2.442 1.00 81.31 110 PHE A CA 1
ATOM 855 C C . PHE A 1 110 ? 9.057 8.502 -3.826 1.00 81.31 110 PHE A C 1
ATOM 857 O O . PHE A 1 110 ? 9.555 7.997 -4.828 1.00 81.31 110 PHE A O 1
ATOM 864 N N . ALA A 1 111 ? 8.130 9.458 -3.901 1.00 80.81 111 ALA A N 1
ATOM 865 C CA . ALA A 1 111 ? 7.644 10.014 -5.160 1.00 80.81 111 ALA A CA 1
ATOM 866 C C . ALA A 1 111 ? 8.758 10.706 -5.958 1.00 80.81 111 ALA A C 1
ATOM 868 O O . ALA A 1 111 ? 8.918 10.432 -7.149 1.00 80.81 111 ALA A O 1
ATOM 869 N N . ALA A 1 112 ? 9.572 11.530 -5.296 1.00 84.19 112 ALA A N 1
ATOM 870 C CA . ALA A 1 112 ? 10.720 12.183 -5.920 1.00 84.19 112 ALA A CA 1
ATOM 871 C C . ALA A 1 112 ? 11.754 11.160 -6.423 1.00 84.19 112 ALA A C 1
ATOM 873 O O . ALA A 1 112 ? 12.270 11.282 -7.535 1.00 84.19 112 ALA A O 1
ATOM 874 N N . LEU A 1 113 ? 12.015 10.106 -5.640 1.00 79.25 113 LEU A N 1
ATOM 875 C CA . LEU A 1 113 ? 12.907 9.023 -6.053 1.00 79.25 113 LEU A CA 1
ATOM 876 C C . LEU A 1 113 ? 12.347 8.246 -7.256 1.00 79.25 113 LEU A C 1
ATOM 878 O O . LEU A 1 113 ? 13.085 7.919 -8.180 1.00 79.25 113 LEU A O 1
ATOM 882 N N . ALA A 1 114 ? 11.036 8.010 -7.291 1.00 78.62 114 ALA A N 1
ATOM 883 C CA . ALA A 1 114 ? 10.369 7.334 -8.400 1.00 78.62 114 ALA A CA 1
ATOM 884 C C . ALA A 1 114 ? 10.427 8.138 -9.710 1.00 78.62 114 ALA A C 1
ATOM 886 O O . ALA A 1 114 ? 10.527 7.575 -10.802 1.00 78.62 114 ALA A O 1
ATOM 887 N N . GLU A 1 115 ? 10.333 9.466 -9.634 1.00 76.06 115 GLU A N 1
ATOM 888 C CA . GLU A 1 115 ? 10.561 10.347 -10.784 1.00 76.06 115 GLU A CA 1
ATOM 889 C C . GLU A 1 115 ? 12.004 10.278 -11.276 1.00 76.06 115 GLU A C 1
ATOM 891 O O . GLU A 1 115 ? 12.233 10.156 -12.482 1.00 76.06 115 GLU A O 1
ATOM 896 N N . PHE A 1 116 ? 12.965 10.268 -10.354 1.00 79.12 116 PHE A N 1
ATOM 897 C CA . PHE A 1 116 ? 14.376 10.121 -10.686 1.00 79.12 116 PHE A CA 1
ATOM 898 C C . PHE A 1 116 ? 14.677 8.780 -11.379 1.00 79.12 116 PHE A C 1
ATOM 900 O O . PHE A 1 116 ? 15.326 8.762 -12.426 1.00 79.12 116 PHE A O 1
ATOM 907 N N . GLU A 1 117 ? 14.140 7.665 -10.871 1.00 73.00 117 GLU A N 1
ATOM 908 C CA . GLU A 1 117 ? 14.280 6.346 -11.503 1.00 73.00 117 GLU A CA 1
ATOM 909 C C . GLU A 1 117 ? 13.677 6.303 -12.914 1.00 73.00 117 GLU A C 1
ATOM 911 O O . GLU A 1 117 ? 14.277 5.720 -13.817 1.00 73.00 117 GLU A O 1
ATOM 916 N N . ARG A 1 118 ? 12.527 6.957 -13.146 1.00 67.06 118 ARG A N 1
ATOM 917 C CA . ARG A 1 118 ? 11.929 7.062 -14.492 1.00 67.06 118 ARG A CA 1
ATOM 918 C C . ARG A 1 118 ? 12.823 7.816 -15.472 1.00 67.06 118 ARG A C 1
ATOM 920 O O . ARG A 1 118 ? 12.865 7.446 -16.643 1.00 67.06 118 ARG A O 1
ATOM 927 N N . GLY A 1 119 ? 13.535 8.840 -15.005 1.00 65.12 119 GLY A N 1
ATOM 928 C CA . GLY A 1 119 ? 14.482 9.608 -15.817 1.00 65.12 119 GLY A CA 1
ATOM 929 C C . GLY A 1 119 ? 15.768 8.851 -16.168 1.00 65.12 119 GLY A C 1
ATOM 930 O O . GLY A 1 119 ? 16.418 9.186 -17.155 1.00 65.12 119 GLY A O 1
ATOM 931 N N . LEU A 1 120 ? 16.125 7.821 -15.393 1.00 65.38 120 LEU A N 1
ATOM 932 C CA . LEU A 1 120 ? 17.322 6.997 -15.597 1.00 65.38 120 LEU A CA 1
ATOM 933 C C . LEU A 1 120 ? 17.116 5.814 -16.551 1.00 65.38 120 LEU A C 1
ATOM 935 O O . LEU A 1 120 ? 18.097 5.176 -16.935 1.00 65.38 120 LEU A O 1
ATOM 939 N N . ILE A 1 121 ? 15.874 5.506 -16.942 1.00 61.25 121 ILE A N 1
ATOM 940 C CA . ILE A 1 121 ? 15.600 4.445 -17.916 1.00 61.25 121 ILE A CA 1
ATOM 941 C C . ILE A 1 121 ? 16.203 4.883 -19.259 1.00 61.25 121 ILE A C 1
ATOM 943 O O . ILE A 1 121 ? 15.744 5.877 -19.832 1.00 61.25 121 ILE A O 1
ATOM 947 N N . PRO A 1 122 ? 17.220 4.176 -19.790 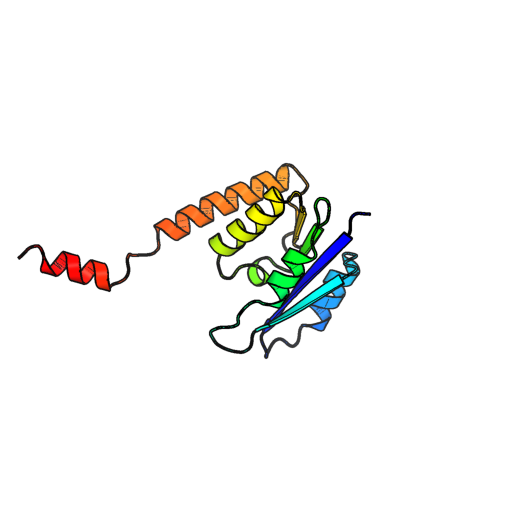1.00 58.88 122 PRO A N 1
ATOM 948 C CA . PRO A 1 122 ? 17.800 4.542 -21.070 1.00 58.88 122 PRO A CA 1
ATOM 949 C C . PRO A 1 122 ? 16.713 4.471 -22.149 1.00 58.88 122 PRO A C 1
ATOM 951 O O . PRO A 1 122 ? 15.882 3.553 -22.122 1.00 58.88 122 PRO A O 1
ATOM 954 N N . PRO A 1 123 ? 16.688 5.419 -23.105 1.00 57.41 123 PRO A N 1
ATOM 955 C CA . PRO A 1 123 ? 15.711 5.389 -24.180 1.00 57.41 123 PRO A CA 1
ATOM 956 C C . PRO A 1 123 ? 15.785 4.031 -24.892 1.00 57.41 123 PRO A C 1
ATOM 958 O O . PRO A 1 123 ? 16.880 3.475 -25.036 1.00 57.41 123 PRO A O 1
ATOM 961 N N . PRO A 1 124 ? 14.644 3.472 -25.338 1.00 57.44 124 PRO A N 1
ATOM 962 C CA . PRO A 1 124 ? 14.628 2.169 -25.985 1.00 57.44 124 PRO A CA 1
ATOM 963 C C . PRO A 1 124 ? 15.655 2.137 -27.119 1.00 57.44 124 PRO A C 1
ATOM 965 O O . PRO A 1 124 ? 15.753 3.092 -27.890 1.00 57.44 124 PRO A O 1
ATOM 968 N N . LEU A 1 125 ? 16.402 1.032 -27.241 1.00 59.56 125 LEU A N 1
ATOM 969 C CA . LEU A 1 125 ? 17.482 0.835 -28.227 1.00 59.56 125 LEU A CA 1
ATOM 970 C C . LEU A 1 125 ? 17.091 1.242 -29.664 1.00 59.56 125 LEU A C 1
ATOM 972 O O . LEU A 1 125 ? 17.948 1.627 -30.459 1.00 59.56 125 LEU A O 1
ATOM 976 N N . ALA A 1 126 ? 15.796 1.205 -29.991 1.00 56.38 126 ALA A N 1
ATOM 977 C CA . ALA A 1 126 ? 15.236 1.698 -31.246 1.00 56.38 126 ALA A CA 1
ATOM 978 C C . ALA A 1 126 ? 15.505 3.199 -31.507 1.00 56.38 126 ALA A C 1
ATOM 980 O O . ALA A 1 126 ? 15.790 3.576 -32.643 1.00 56.38 126 ALA A O 1
ATOM 981 N N . ILE A 1 127 ? 15.465 4.048 -30.476 1.00 59.41 127 ILE A N 1
ATOM 982 C CA . ILE A 1 127 ? 15.720 5.494 -30.579 1.00 59.41 127 ILE A CA 1
ATOM 983 C C . ILE A 1 127 ? 17.216 5.767 -30.767 1.00 59.41 127 ILE A C 1
ATOM 985 O O . ILE A 1 127 ? 17.578 6.571 -31.623 1.00 59.41 127 ILE A O 1
ATOM 989 N N . ILE A 1 128 ? 18.087 5.040 -30.056 1.00 59.25 128 ILE A N 1
ATOM 990 C CA . ILE A 1 128 ? 19.549 5.144 -30.214 1.00 59.25 128 ILE A CA 1
ATOM 991 C C . ILE A 1 128 ? 19.956 4.797 -31.657 1.00 59.25 128 ILE A C 1
ATOM 993 O O . ILE A 1 128 ? 20.754 5.505 -32.270 1.00 59.25 128 ILE A O 1
ATOM 997 N N . ARG A 1 129 ? 19.346 3.758 -32.245 1.00 57.53 129 ARG A N 1
ATOM 998 C CA . ARG A 1 129 ? 19.618 3.348 -33.634 1.00 57.53 129 ARG A CA 1
ATOM 999 C C . ARG A 1 129 ? 19.133 4.369 -34.668 1.00 57.53 129 ARG A C 1
ATOM 1001 O O . ARG A 1 129 ? 19.794 4.548 -35.683 1.00 57.53 129 ARG A O 1
ATOM 1008 N N . CYS A 1 130 ? 18.012 5.044 -34.405 1.00 55.22 130 CYS A N 1
ATOM 1009 C CA . CYS A 1 130 ? 17.456 6.067 -35.296 1.00 55.22 130 CYS A CA 1
ATOM 1010 C C . CYS A 1 130 ? 18.229 7.398 -35.234 1.00 55.22 130 CYS A C 1
ATOM 1012 O O . CYS A 1 130 ? 18.264 8.134 -36.220 1.00 55.22 130 CYS A O 1
ATOM 1014 N N . TRP A 1 131 ? 18.868 7.696 -34.098 1.00 53.78 131 TRP A N 1
ATOM 1015 C CA . TRP A 1 131 ? 19.791 8.825 -33.962 1.00 53.78 131 TRP A CA 1
ATOM 1016 C C . TRP A 1 131 ? 21.117 8.565 -34.684 1.00 53.78 131 TRP A C 1
ATOM 1018 O O . TRP A 1 131 ? 21.571 9.418 -35.436 1.00 53.78 131 TRP A O 1
ATOM 1028 N N . ALA A 1 132 ? 21.692 7.367 -34.536 1.00 58.19 132 ALA A N 1
ATOM 1029 C CA . ALA A 1 132 ? 22.945 7.000 -35.201 1.00 58.19 132 ALA A CA 1
ATOM 1030 C C . ALA A 1 132 ? 22.846 6.992 -36.740 1.00 58.19 132 ALA A C 1
ATOM 1032 O O . ALA A 1 132 ? 23.836 7.236 -37.418 1.00 58.19 132 ALA A O 1
ATOM 1033 N N . SER A 1 133 ? 21.658 6.741 -37.303 1.00 57.94 133 SER A N 1
ATOM 1034 C CA . SER A 1 133 ? 21.436 6.705 -38.755 1.00 57.94 133 SER A CA 1
ATOM 1035 C C . SER A 1 133 ? 21.118 8.063 -39.391 1.00 57.94 133 SER A C 1
ATOM 1037 O O . SER A 1 133 ? 20.858 8.109 -40.588 1.00 57.94 133 SER A O 1
ATOM 1039 N N . ARG A 1 134 ? 21.033 9.149 -38.610 1.00 55.31 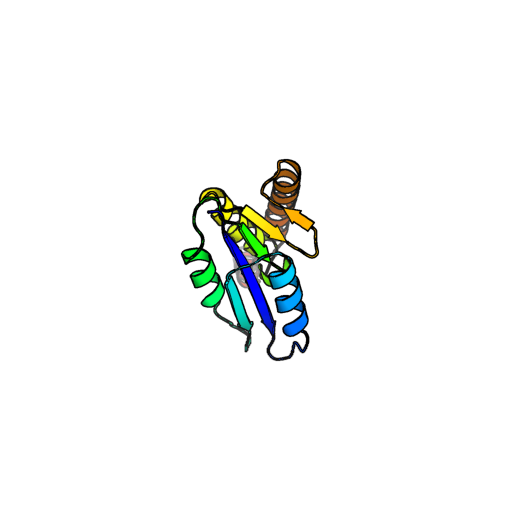134 ARG A N 1
ATOM 1040 C CA . ARG A 1 134 ? 20.614 10.478 -39.097 1.00 55.31 134 ARG A CA 1
ATOM 1041 C C . ARG A 1 134 ? 21.750 11.513 -39.098 1.00 55.31 134 ARG A C 1
ATOM 1043 O O . ARG A 1 134 ? 21.510 12.672 -39.419 1.00 55.31 134 ARG A O 1
ATOM 1050 N N . THR A 1 135 ? 22.963 11.087 -38.745 1.00 54.47 135 THR A N 1
ATOM 1051 C CA . THR A 1 135 ? 24.190 11.902 -38.659 1.00 54.47 135 THR A CA 1
ATOM 1052 C C . THR A 1 135 ? 25.247 11.527 -39.708 1.00 54.47 135 THR A C 1
ATOM 1054 O O . THR A 1 135 ? 26.398 11.937 -39.580 1.00 54.47 135 THR A O 1
ATOM 1057 N N . THR A 1 136 ? 24.886 10.750 -40.733 1.00 50.38 136 THR A N 1
ATOM 1058 C CA . THR A 1 136 ? 25.723 10.465 -41.917 1.00 50.38 136 THR A CA 1
ATOM 1059 C C . THR A 1 136 ? 24.979 10.908 -43.164 1.00 50.38 136 THR A C 1
ATOM 1061 O O . THR A 1 136 ? 25.630 11.507 -44.042 1.00 50.38 136 THR A O 1
#

pLDDT: mean 78.25, std 12.03, range [50.38, 92.62]

Secondary structure (DSSP, 8-state):
---EEEEEEEETT-TTHHHHHHHHHHTT-SEEEEEEE-STT---HHHHHHHHH--TT-EEEES-HHHH-SSHHHHHHHHHHHHHTT-EEEETTTTEETTSHHHHHHHHHHHHHHHHHHHHSPPPHHHHHHHHTT--

Radius of gyration: 18.02 Å; Cα contacts (8 Å, |Δi|>4): 181; chains: 1; bounding box: 44×35×55 Å